Protein AF-A0A014MW30-F1 (afdb_monomer)

Mean predicted aligned error: 2.98 Å

Secondary structure (DSSP, 8-state):
-----EEEEETTEEEEEPPTTEEEEEEEEEEEEEEEEEEEEEETTEEEEEEEEEEEEEEEEEEE-SS--SEEEEEEEEE-TTS-EEEPEEEEEEEEEETTEEEEEEEEE-SS-SS--SEEEEEEEEE-

Foldseek 3Di:
DDFPWDWDDDFQKIKIFGDPFFFWKKKWKWFAAPWKKWKWKDFPPDIDIWIDFDRPRHTGDIDIDPGDGRMMMMGIWTQDPVRDTHGWGKDKDDQDDDPFKTKIKIFTHHPPDDPRRRMIIIMIGGTD

pLDDT: mean 95.46, std 6.17, range [53.0, 98.81]

Structure (mmCIF, N/CA/C/O backbone):
data_AF-A0A014MW30-F1
#
_entry.id   AF-A0A014MW30-F1
#
loop_
_atom_site.group_PDB
_atom_site.id
_atom_site.type_symbol
_atom_site.label_atom_id
_atom_site.label_alt_id
_atom_site.label_comp_id
_atom_site.label_asym_id
_atom_site.label_entity_id
_atom_site.label_seq_id
_atom_site.pdbx_PDB_ins_code
_atom_site.Cartn_x
_atom_site.Cartn_y
_atom_site.Cartn_z
_atom_site.occupancy
_atom_site.B_iso_or_equiv
_atom_site.auth_seq_id
_atom_site.auth_comp_id
_atom_site.auth_asym_id
_atom_site.auth_atom_id
_atom_site.pdbx_PDB_model_num
ATOM 1 N N . MET A 1 1 ? -24.790 3.198 5.038 1.00 53.00 1 MET A N 1
ATOM 2 C CA . MET A 1 1 ? -23.995 4.336 5.549 1.00 53.00 1 MET A CA 1
ATOM 3 C C . MET A 1 1 ? -23.002 4.710 4.464 1.00 53.00 1 MET A C 1
ATOM 5 O O . MET A 1 1 ? -22.618 3.815 3.722 1.00 53.00 1 MET A O 1
ATOM 9 N N . ALA A 1 2 ? -22.674 5.991 4.296 1.00 59.94 2 ALA A N 1
ATOM 10 C CA . ALA A 1 2 ? -21.679 6.394 3.302 1.00 59.94 2 ALA A CA 1
ATOM 11 C C . ALA A 1 2 ? -20.299 5.824 3.681 1.00 59.94 2 ALA A C 1
ATOM 13 O O . ALA A 1 2 ? -19.995 5.666 4.864 1.00 59.94 2 ALA A O 1
ATOM 14 N N . ASN A 1 3 ? -19.501 5.447 2.682 1.00 70.44 3 ASN A N 1
ATOM 15 C CA . ASN A 1 3 ? -18.136 4.995 2.905 1.00 70.44 3 ASN A CA 1
ATOM 16 C C . ASN A 1 3 ? -17.235 6.216 3.111 1.00 70.44 3 ASN A C 1
ATOM 18 O O . ASN A 1 3 ? -16.821 6.847 2.145 1.00 70.44 3 ASN A O 1
ATOM 22 N N . ASP A 1 4 ? -16.936 6.527 4.370 1.00 88.06 4 ASP A N 1
ATOM 23 C CA . ASP A 1 4 ? -16.066 7.652 4.739 1.00 88.06 4 ASP A CA 1
ATOM 24 C C . ASP A 1 4 ? -14.570 7.290 4.672 1.00 88.06 4 ASP A C 1
ATOM 26 O O . ASP A 1 4 ? -13.716 8.007 5.197 1.00 88.06 4 ASP A O 1
ATOM 30 N N . THR A 1 5 ? -14.225 6.150 4.062 1.00 95.19 5 THR A N 1
ATOM 31 C CA . THR A 1 5 ? -12.832 5.833 3.760 1.00 95.19 5 THR A CA 1
ATOM 32 C C . THR A 1 5 ? -12.275 6.842 2.760 1.00 95.19 5 THR A C 1
ATOM 34 O O . THR A 1 5 ? -12.926 7.192 1.780 1.00 95.19 5 THR A O 1
ATOM 37 N N . SER A 1 6 ? -11.036 7.276 2.969 1.00 96.12 6 SER A N 1
ATOM 38 C CA . SER A 1 6 ? -10.317 8.135 2.029 1.00 96.12 6 SER A CA 1
ATOM 39 C C . SER A 1 6 ? -8.912 7.612 1.770 1.00 96.12 6 SER A C 1
ATOM 41 O O . SER A 1 6 ? -8.301 6.974 2.630 1.00 96.12 6 SER A O 1
ATOM 43 N N . VAL A 1 7 ? -8.414 7.891 0.568 1.00 97.81 7 VAL A N 1
ATOM 44 C CA . VAL A 1 7 ? -7.051 7.582 0.138 1.00 97.81 7 VAL A CA 1
ATOM 45 C C . VAL A 1 7 ? -6.415 8.872 -0.353 1.00 97.81 7 VAL A C 1
ATOM 47 O O . VAL A 1 7 ? -6.997 9.585 -1.170 1.00 97.81 7 VAL A O 1
ATOM 50 N N . GLN A 1 8 ? -5.217 9.166 0.135 1.00 98.00 8 GLN A N 1
ATOM 51 C CA . GLN A 1 8 ? -4.404 10.278 -0.327 1.00 98.00 8 GLN A CA 1
ATOM 52 C C . GLN A 1 8 ? -3.021 9.764 -0.710 1.00 98.00 8 GLN A C 1
ATOM 54 O O . GLN A 1 8 ? -2.383 9.046 0.052 1.00 98.00 8 GLN A O 1
ATOM 59 N N . VAL A 1 9 ? -2.536 10.175 -1.877 1.00 98.19 9 VAL A N 1
ATOM 60 C CA . VAL A 1 9 ? -1.170 9.903 -2.328 1.00 98.19 9 VAL A CA 1
ATOM 61 C C . VAL A 1 9 ? -0.353 11.186 -2.240 1.00 98.19 9 VAL A C 1
ATOM 63 O O . VAL A 1 9 ? -0.762 12.217 -2.770 1.00 98.19 9 VAL A O 1
ATOM 66 N N . THR A 1 10 ? 0.808 11.122 -1.588 1.00 98.00 10 THR A N 1
ATOM 67 C CA . THR A 1 10 ? 1.793 12.213 -1.537 1.00 98.00 10 THR A CA 1
ATOM 68 C C . THR A 1 10 ? 3.166 11.656 -1.896 1.00 98.00 10 THR A C 1
ATOM 70 O O . THR A 1 10 ? 3.791 10.958 -1.101 1.00 98.00 10 THR A O 1
ATOM 73 N N . GLY A 1 11 ? 3.631 11.932 -3.117 1.00 97.81 11 GLY A N 1
ATOM 74 C CA . GLY A 1 11 ? 4.846 11.311 -3.646 1.00 97.81 11 GLY A CA 1
ATOM 75 C C . GLY A 1 11 ? 4.682 9.794 -3.768 1.00 97.81 11 GLY A C 1
ATOM 76 O O . GLY A 1 11 ? 3.792 9.324 -4.475 1.00 97.81 11 GLY A O 1
ATOM 77 N N . ASN A 1 12 ? 5.525 9.045 -3.059 1.00 98.50 12 ASN A N 1
ATOM 78 C CA . ASN A 1 12 ? 5.510 7.583 -3.014 1.00 98.50 12 ASN A CA 1
ATOM 79 C C . ASN A 1 12 ? 4.847 7.007 -1.754 1.00 98.50 12 ASN A C 1
ATOM 81 O O . ASN A 1 12 ? 5.061 5.840 -1.424 1.00 98.50 12 ASN A O 1
ATOM 85 N N . VAL A 1 13 ? 4.074 7.824 -1.040 1.00 98.75 13 VAL A N 1
ATOM 86 C CA . VAL A 1 13 ? 3.344 7.420 0.161 1.00 98.75 13 VAL A CA 1
ATOM 87 C C . VAL A 1 13 ? 1.847 7.456 -0.118 1.00 98.75 13 VAL A C 1
ATOM 89 O O . VAL A 1 13 ? 1.330 8.460 -0.611 1.00 98.75 13 VAL A O 1
ATOM 92 N N . ALA A 1 14 ? 1.153 6.372 0.219 1.00 98.69 14 ALA A N 1
ATOM 93 C CA . ALA A 1 14 ? -0.299 6.298 0.260 1.00 98.69 14 ALA A CA 1
ATOM 94 C C . ALA A 1 14 ? -0.783 6.283 1.714 1.00 98.69 14 ALA A C 1
ATOM 96 O O . ALA A 1 14 ? -0.441 5.391 2.488 1.00 98.69 14 ALA A O 1
ATOM 97 N N . GLU A 1 15 ? -1.607 7.260 2.068 1.00 98.31 15 GLU A N 1
ATOM 98 C CA . GLU A 1 15 ? -2.278 7.382 3.357 1.00 98.31 15 GLU A CA 1
ATOM 99 C C . GLU A 1 15 ? -3.743 6.977 3.187 1.00 98.31 15 GLU A C 1
ATOM 101 O O . GLU A 1 15 ? -4.463 7.539 2.359 1.00 98.31 15 GLU A O 1
ATOM 106 N N . ILE A 1 16 ? -4.188 5.995 3.965 1.00 97.88 16 ILE A N 1
ATOM 107 C CA . ILE A 1 16 ? -5.521 5.406 3.872 1.00 97.88 16 ILE A CA 1
ATOM 108 C C . ILE A 1 16 ? -6.186 5.541 5.232 1.00 97.88 16 ILE A C 1
ATOM 110 O O . ILE A 1 16 ? -5.752 4.928 6.206 1.00 97.88 16 ILE A O 1
ATOM 114 N N . ASN A 1 17 ? -7.249 6.337 5.295 1.00 97.00 17 ASN A N 1
ATOM 115 C CA . ASN A 1 17 ? -8.049 6.515 6.501 1.00 97.00 17 ASN A CA 1
ATOM 116 C C . ASN A 1 17 ? -9.341 5.725 6.331 1.00 97.00 17 ASN A C 1
ATOM 118 O O . ASN A 1 17 ? -10.092 5.969 5.388 1.00 97.00 17 ASN A O 1
ATOM 122 N N . PHE A 1 18 ? -9.597 4.764 7.213 1.00 95.25 18 PHE A N 1
ATOM 123 C CA . PHE A 1 18 ? -10.734 3.857 7.096 1.00 95.25 18 PHE A CA 1
ATOM 124 C C . PHE A 1 18 ? -11.963 4.384 7.832 1.00 95.25 18 PHE A C 1
ATOM 126 O O . PHE A 1 18 ? -11.893 4.766 9.002 1.00 95.25 18 PHE A O 1
ATOM 133 N N . GLY A 1 19 ? -13.117 4.318 7.164 1.00 92.81 19 GLY A N 1
ATOM 134 C CA . GLY A 1 19 ? -14.404 4.573 7.796 1.00 92.81 19 GLY A CA 1
ATOM 135 C C . GLY A 1 19 ? -14.714 3.576 8.921 1.00 92.81 19 GLY A C 1
ATOM 136 O O . GLY A 1 19 ? -14.172 2.472 9.000 1.00 92.81 19 GLY A O 1
ATOM 137 N N . ASN A 1 20 ? -15.648 3.938 9.801 1.00 91.06 20 ASN A N 1
ATOM 138 C CA . ASN A 1 20 ? -16.009 3.120 10.970 1.00 91.06 20 ASN A CA 1
ATOM 139 C C . ASN A 1 20 ? -16.745 1.810 10.641 1.00 91.06 20 ASN A C 1
ATOM 141 O O . ASN A 1 20 ? -16.929 0.973 11.531 1.00 91.06 20 ASN A O 1
ATOM 145 N N . ASP A 1 21 ? -17.162 1.657 9.389 1.00 91.81 21 ASP A N 1
ATOM 146 C CA . ASP A 1 21 ? -17.985 0.558 8.893 1.00 91.81 21 ASP A CA 1
ATOM 147 C C . ASP A 1 21 ? -17.183 -0.710 8.554 1.00 91.81 21 ASP A C 1
ATOM 149 O O . ASP A 1 21 ? -17.768 -1.771 8.387 1.00 91.81 21 ASP A O 1
ATOM 153 N N . TRP A 1 22 ? -15.849 -0.646 8.487 1.00 94.50 22 TRP A N 1
ATOM 154 C CA . TRP A 1 22 ? -15.019 -1.834 8.252 1.00 94.50 22 TRP A CA 1
ATOM 155 C C . TRP A 1 22 ? -15.073 -2.798 9.451 1.00 94.50 22 TRP A C 1
ATOM 157 O O . TRP A 1 22 ? -14.807 -2.406 10.591 1.00 94.50 22 TRP A O 1
ATOM 167 N N . ALA A 1 23 ? -15.410 -4.062 9.187 1.00 95.19 23 ALA A N 1
ATOM 168 C CA . ALA A 1 23 ? -15.411 -5.160 10.159 1.00 95.19 23 ALA A CA 1
ATOM 169 C C . ALA A 1 23 ? -14.159 -6.044 10.065 1.00 95.19 23 ALA A C 1
ATOM 171 O O . ALA A 1 23 ? -13.783 -6.685 11.042 1.00 95.19 23 ALA A O 1
ATOM 172 N N . GLN A 1 24 ? -13.511 -6.070 8.900 1.00 96.06 24 GLN A N 1
ATOM 173 C CA . GLN A 1 24 ? -12.338 -6.890 8.611 1.00 96.06 24 GLN A CA 1
ATOM 174 C C . GLN A 1 24 ? -11.502 -6.213 7.526 1.00 96.06 24 GLN A C 1
ATOM 176 O O . GLN A 1 24 ? -12.076 -5.605 6.627 1.00 96.06 24 GLN A O 1
ATOM 181 N N . GLN A 1 25 ? -10.176 -6.346 7.581 1.00 97.31 25 GLN A N 1
ATOM 182 C CA . GLN A 1 25 ? -9.256 -5.871 6.541 1.00 97.31 25 GLN A CA 1
ATOM 183 C C . GLN A 1 25 ? -8.204 -6.939 6.224 1.00 97.31 25 GLN A C 1
ATOM 185 O O . GLN A 1 25 ? -7.556 -7.466 7.127 1.00 97.31 25 GLN A O 1
ATOM 190 N N . HIS A 1 26 ? -8.025 -7.231 4.944 1.00 98.50 26 HIS A N 1
ATOM 191 C CA . HIS A 1 26 ? -7.041 -8.148 4.391 1.00 98.50 26 HIS A CA 1
ATOM 192 C C . HIS A 1 26 ? -6.098 -7.358 3.494 1.00 98.50 26 HIS A C 1
ATOM 194 O O . HIS A 1 26 ? -6.540 -6.704 2.550 1.00 98.50 26 HIS A O 1
ATOM 200 N N . LEU A 1 27 ? -4.812 -7.410 3.817 1.00 98.62 27 LEU A N 1
ATOM 201 C CA . LEU A 1 27 ? -3.727 -6.725 3.138 1.00 98.62 27 LEU A CA 1
ATOM 202 C C . LEU A 1 27 ? -3.006 -7.696 2.203 1.00 98.62 27 LEU A C 1
ATOM 204 O O . LEU A 1 27 ? -2.581 -8.764 2.647 1.00 98.62 27 LEU A O 1
ATOM 208 N N . LYS A 1 28 ? -2.816 -7.325 0.937 1.00 98.81 28 LY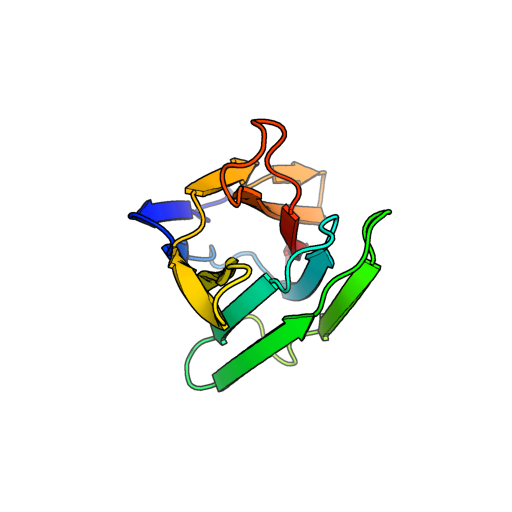S A N 1
ATOM 209 C CA . LYS A 1 28 ? -1.997 -8.091 -0.011 1.00 98.81 28 LYS A CA 1
ATOM 210 C C . LYS A 1 28 ? -1.079 -7.179 -0.798 1.00 98.81 28 LYS A C 1
ATOM 212 O O . LYS A 1 28 ? -1.543 -6.182 -1.337 1.00 98.81 28 LYS A O 1
ATOM 217 N N . VAL A 1 29 ? 0.191 -7.553 -0.917 1.00 98.81 29 VAL A N 1
ATOM 218 C CA . VAL A 1 29 ? 1.126 -6.905 -1.845 1.00 98.81 29 VAL A CA 1
ATOM 219 C C . VAL A 1 29 ? 1.544 -7.905 -2.906 1.00 98.81 29 VAL A C 1
ATOM 221 O O . VAL A 1 29 ? 1.979 -9.015 -2.592 1.00 98.81 29 VAL A O 1
ATOM 224 N N . LYS A 1 30 ? 1.421 -7.496 -4.163 1.00 98.69 30 LYS A N 1
ATOM 225 C CA . LYS A 1 30 ? 1.845 -8.254 -5.337 1.00 98.69 30 LYS A CA 1
ATOM 226 C C . LYS A 1 30 ? 2.846 -7.436 -6.140 1.00 98.69 30 LYS A C 1
ATOM 228 O O . LYS A 1 30 ? 2.833 -6.210 -6.048 1.00 98.69 30 LYS A O 1
ATOM 233 N N . THR A 1 31 ? 3.654 -8.099 -6.956 1.00 98.31 31 THR A N 1
ATOM 234 C CA . THR A 1 31 ? 4.543 -7.441 -7.917 1.00 98.31 31 THR A CA 1
ATOM 235 C C . THR A 1 31 ? 4.284 -7.906 -9.336 1.00 98.31 31 THR A C 1
ATOM 237 O O . THR A 1 31 ? 3.901 -9.055 -9.565 1.00 98.31 31 THR A O 1
ATOM 240 N N . ASN A 1 32 ? 4.545 -7.026 -10.293 1.00 97.94 32 ASN A N 1
ATOM 241 C CA . ASN A 1 32 ? 4.628 -7.368 -11.706 1.00 97.94 32 ASN A CA 1
ATOM 242 C C . ASN A 1 32 ? 5.882 -6.761 -12.348 1.00 97.94 32 ASN A C 1
ATOM 244 O O . ASN A 1 32 ? 5.832 -6.182 -13.420 1.00 97.94 32 ASN A O 1
ATOM 248 N N . SER A 1 33 ? 7.018 -6.885 -11.668 1.00 96.56 33 SER A N 1
ATOM 249 C CA . SER A 1 33 ? 8.251 -6.197 -12.039 1.00 96.56 33 SER A CA 1
ATOM 250 C C . SER A 1 33 ? 9.450 -7.121 -11.934 1.00 96.56 33 SER A C 1
ATOM 252 O O . SER A 1 33 ? 9.527 -7.960 -11.033 1.00 96.56 33 SER A O 1
ATOM 254 N N . LYS A 1 34 ? 10.437 -6.934 -12.812 1.00 95.31 34 LYS A N 1
ATOM 255 C CA . LYS A 1 34 ? 11.763 -7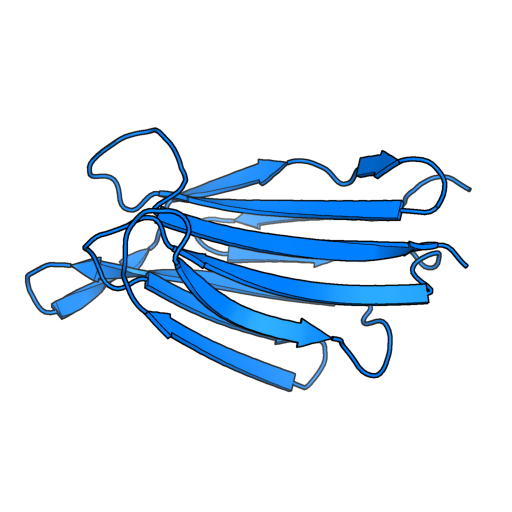.553 -12.640 1.00 95.31 34 LYS A CA 1
ATOM 256 C C . LYS A 1 34 ? 12.579 -6.837 -11.566 1.00 95.31 34 LYS A C 1
ATOM 258 O O . LYS A 1 34 ? 13.397 -7.477 -10.902 1.00 95.31 34 LYS A O 1
ATOM 263 N N . SER A 1 35 ? 12.347 -5.538 -11.386 1.00 96.38 35 SER A N 1
ATOM 264 C CA . SER A 1 35 ? 12.970 -4.738 -10.334 1.00 96.38 35 SER A CA 1
ATOM 265 C C . SER A 1 35 ? 12.418 -5.144 -8.968 1.00 96.38 35 SER A C 1
ATOM 267 O O . SER A 1 35 ? 11.234 -5.459 -8.829 1.00 96.38 35 SER A O 1
ATOM 269 N N . VAL A 1 36 ? 13.273 -5.139 -7.942 1.00 98.00 36 VAL A N 1
ATOM 270 C CA . VAL A 1 36 ? 12.835 -5.412 -6.566 1.00 98.00 36 VAL A CA 1
ATOM 271 C C . VAL A 1 36 ? 11.973 -4.257 -6.084 1.00 98.00 36 VAL A C 1
ATOM 273 O O . VAL A 1 36 ? 12.434 -3.120 -6.001 1.00 98.00 36 VAL A O 1
ATOM 276 N N . GLN A 1 37 ? 10.738 -4.566 -5.724 1.00 98.44 37 GLN A N 1
ATOM 277 C CA . GLN A 1 37 ? 9.794 -3.650 -5.113 1.00 98.44 37 GLN A CA 1
ATOM 278 C C . GLN A 1 37 ? 9.892 -3.757 -3.599 1.00 98.44 37 GLN A C 1
ATOM 280 O O . GLN A 1 37 ? 10.093 -4.839 -3.049 1.00 98.44 37 GLN A O 1
ATOM 285 N N . ASN A 1 38 ? 9.745 -2.631 -2.918 1.00 98.38 38 ASN A N 1
ATOM 286 C CA . ASN A 1 38 ? 9.789 -2.527 -1.471 1.00 98.38 38 ASN A CA 1
ATOM 287 C C . ASN A 1 38 ? 8.594 -1.700 -1.004 1.00 98.38 38 ASN A C 1
ATOM 289 O O . ASN A 1 38 ? 8.418 -0.558 -1.433 1.00 98.38 38 ASN A O 1
ATOM 293 N N . VAL A 1 39 ? 7.801 -2.258 -0.097 1.00 98.69 39 VAL A N 1
ATOM 294 C CA . VAL A 1 39 ? 6.645 -1.586 0.492 1.00 98.69 39 VAL A CA 1
ATOM 295 C C . VAL A 1 39 ? 6.781 -1.622 2.007 1.00 98.69 39 VAL A C 1
ATOM 297 O O . VAL A 1 39 ? 6.773 -2.690 2.619 1.00 98.69 39 VAL A O 1
ATOM 300 N N . GLN A 1 40 ? 6.910 -0.448 2.615 1.00 98.69 40 GLN A N 1
ATOM 301 C CA . GLN A 1 40 ? 6.812 -0.285 4.062 1.00 98.69 40 GLN A CA 1
ATOM 302 C C . GLN A 1 40 ? 5.358 0.028 4.399 1.00 98.69 40 GLN A C 1
ATOM 304 O O . GLN A 1 40 ? 4.856 1.070 3.988 1.00 98.69 40 GL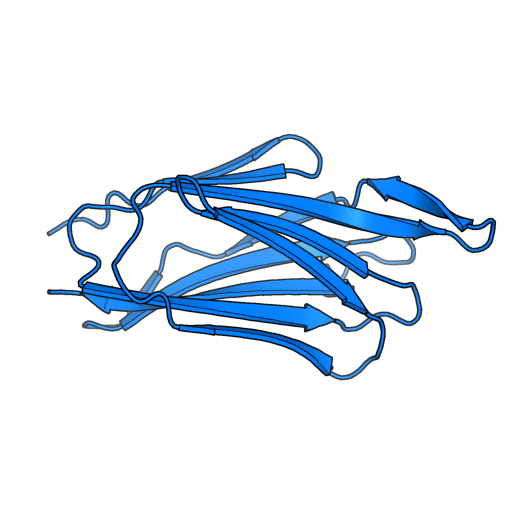N A O 1
ATOM 309 N N . ILE A 1 41 ? 4.693 -0.847 5.147 1.00 98.62 41 ILE A N 1
ATOM 310 C CA . ILE A 1 41 ? 3.287 -0.703 5.536 1.00 98.62 41 ILE A CA 1
ATOM 311 C C . ILE A 1 41 ? 3.226 -0.458 7.039 1.00 98.62 41 ILE A C 1
ATOM 313 O O . ILE A 1 41 ? 3.627 -1.316 7.821 1.00 98.62 41 ILE A O 1
ATOM 317 N N . LYS A 1 42 ? 2.691 0.689 7.447 1.00 98.19 42 LYS A N 1
ATOM 318 C CA . LYS A 1 42 ? 2.392 1.026 8.839 1.00 98.19 42 LYS A CA 1
ATOM 319 C C . LYS A 1 42 ? 0.898 0.887 9.076 1.00 98.19 42 LYS A C 1
ATOM 321 O O . LYS A 1 42 ? 0.108 1.513 8.371 1.00 98.19 42 LYS A O 1
ATOM 326 N N . VAL A 1 43 ? 0.529 0.068 10.051 1.00 96.00 43 VAL A N 1
ATOM 327 C CA . VAL A 1 43 ? -0.848 -0.216 10.463 1.00 96.00 43 VAL A CA 1
ATOM 328 C C . VAL A 1 43 ? -0.944 0.092 11.950 1.00 96.00 43 VAL A C 1
ATOM 330 O O . VAL A 1 43 ? -0.460 -0.691 12.764 1.00 96.00 43 VAL A O 1
ATOM 333 N N . ASP A 1 44 ? -1.533 1.234 12.300 1.00 84.94 44 ASP A N 1
ATOM 334 C CA . ASP A 1 44 ? -1.512 1.765 13.669 1.00 84.94 44 ASP A CA 1
ATOM 335 C C . ASP A 1 44 ? -0.073 1.738 14.262 1.00 84.94 44 ASP A C 1
ATOM 337 O O . ASP A 1 44 ? 0.794 2.454 13.756 1.00 84.94 44 ASP A O 1
ATOM 341 N N . ASP A 1 45 ? 0.209 0.892 15.264 1.00 83.75 45 ASP A N 1
ATOM 342 C CA . ASP A 1 45 ? 1.533 0.742 15.906 1.00 83.75 45 ASP A CA 1
ATOM 343 C C . ASP A 1 45 ? 2.417 -0.374 15.304 1.00 83.75 45 ASP A C 1
ATOM 345 O O . ASP A 1 45 ? 3.524 -0.632 15.780 1.00 83.75 45 ASP A O 1
ATOM 349 N N . GLN A 1 46 ? 1.938 -1.082 14.278 1.00 92.25 46 GLN A N 1
ATOM 350 C CA . GLN A 1 46 ? 2.668 -2.171 13.626 1.00 92.25 46 GLN A CA 1
ATOM 351 C C . GLN A 1 46 ? 3.290 -1.709 12.312 1.00 92.25 46 GLN A C 1
ATOM 353 O O . GLN A 1 46 ? 2.692 -0.951 11.550 1.00 92.25 46 GLN A O 1
ATOM 358 N N . GLU A 1 47 ? 4.479 -2.223 12.009 1.00 96.44 47 GLU A N 1
ATOM 359 C CA . GLU A 1 47 ? 5.172 -1.953 10.754 1.00 96.44 47 GLU A CA 1
ATOM 360 C C . GLU A 1 47 ? 5.579 -3.259 10.064 1.00 96.44 47 GLU A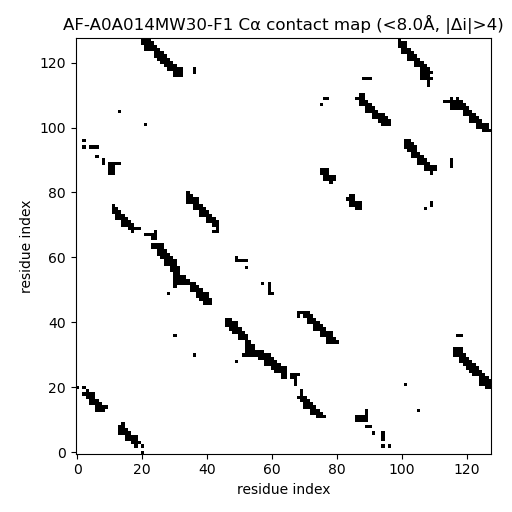 C 1
ATOM 362 O O . GLU A 1 47 ? 6.129 -4.168 10.687 1.00 96.44 47 GLU A O 1
ATOM 367 N N . PHE A 1 48 ? 5.329 -3.332 8.758 1.00 97.31 48 PHE A N 1
ATOM 368 C CA . PHE A 1 48 ? 5.721 -4.434 7.888 1.00 97.31 48 PHE A CA 1
ATOM 369 C C . PHE A 1 48 ? 6.649 -3.924 6.795 1.00 97.31 48 PHE A C 1
ATOM 371 O O . PHE A 1 48 ? 6.326 -2.972 6.087 1.00 97.31 48 PHE A O 1
ATOM 378 N N . GLN A 1 49 ? 7.789 -4.588 6.642 1.00 97.75 49 GLN A N 1
ATOM 379 C CA . GLN A 1 49 ? 8.733 -4.348 5.558 1.00 97.75 49 GLN A CA 1
ATOM 380 C C . GLN A 1 49 ? 8.592 -5.489 4.557 1.00 97.75 49 GLN A C 1
ATOM 382 O O . GLN A 1 49 ? 8.942 -6.631 4.852 1.00 97.75 49 GLN A O 1
ATOM 387 N N . VAL A 1 50 ? 8.034 -5.183 3.393 1.00 97.69 50 VAL A N 1
ATOM 388 C CA . VAL A 1 50 ? 7.749 -6.150 2.334 1.00 97.69 50 VAL A CA 1
ATOM 389 C C . VAL A 1 50 ? 8.705 -5.890 1.182 1.00 97.69 50 VAL A C 1
ATOM 391 O O . VAL A 1 50 ? 8.852 -4.747 0.757 1.00 97.69 50 VAL A O 1
ATOM 394 N N . SER A 1 51 ? 9.355 -6.931 0.668 1.00 98.00 51 SER A N 1
ATOM 395 C CA . SER A 1 51 ? 10.270 -6.811 -0.466 1.00 98.00 51 SER A CA 1
ATOM 396 C C . SER A 1 51 ? 10.175 -8.030 -1.370 1.00 98.00 51 SER A C 1
ATOM 398 O O . SER A 1 51 ? 10.067 -9.156 -0.884 1.00 98.00 51 SER A O 1
ATOM 400 N N . GLY A 1 52 ? 10.214 -7.813 -2.680 1.00 97.81 52 GLY A N 1
ATOM 401 C CA . GLY A 1 52 ? 10.227 -8.894 -3.656 1.00 97.81 52 GLY A CA 1
ATOM 402 C C . GLY A 1 52 ? 10.175 -8.395 -5.092 1.00 97.81 52 GLY A C 1
ATOM 403 O O . GLY A 1 52 ? 9.946 -7.219 -5.356 1.00 97.81 52 GLY A O 1
ATOM 404 N N . SER A 1 53 ? 10.405 -9.307 -6.025 1.00 97.44 53 SER A N 1
ATOM 405 C CA . SER A 1 53 ? 10.242 -9.095 -7.463 1.00 97.44 53 SER A CA 1
ATOM 406 C C . SER A 1 53 ? 9.525 -10.294 -8.079 1.00 97.44 53 SER A C 1
ATOM 408 O O . SER A 1 53 ? 9.276 -11.309 -7.420 1.00 97.44 53 SER A O 1
ATOM 410 N N . GLY A 1 54 ? 9.176 -10.173 -9.353 1.00 97.19 54 GLY A N 1
ATOM 411 C CA . GLY A 1 54 ? 8.479 -11.186 -10.126 1.00 97.19 54 GLY A CA 1
ATOM 412 C C . GLY A 1 54 ? 7.356 -10.570 -10.947 1.00 97.19 54 GLY A C 1
ATOM 413 O O . GLY A 1 54 ? 6.710 -9.612 -10.524 1.00 97.19 54 GLY A O 1
ATOM 414 N N . GLU A 1 55 ? 7.134 -11.150 -12.119 1.00 94.81 55 GLU A N 1
ATOM 415 C CA . GLU A 1 55 ? 6.031 -10.824 -13.022 1.00 94.81 55 GLU A CA 1
ATOM 416 C C . GLU A 1 55 ? 4.794 -11.687 -12.707 1.00 94.81 55 GLU A C 1
ATOM 418 O O . GLU A 1 55 ? 4.857 -12.633 -11.919 1.00 94.81 55 GLU A O 1
ATOM 423 N N . ARG A 1 56 ? 3.672 -11.403 -13.378 1.00 96.31 56 ARG A N 1
ATOM 424 C CA . ARG A 1 56 ? 2.392 -12.129 -13.278 1.00 96.31 56 ARG A CA 1
ATOM 425 C C . ARG A 1 56 ? 1.753 -12.040 -11.893 1.00 96.31 56 ARG A C 1
ATOM 427 O O . ARG A 1 56 ? 1.199 -13.021 -11.399 1.00 96.31 56 ARG A O 1
ATOM 434 N N . HIS A 1 57 ? 1.800 -10.848 -11.301 1.00 96.19 57 HIS A N 1
ATOM 435 C CA . HIS A 1 57 ? 1.189 -10.548 -10.004 1.00 96.19 57 HIS A CA 1
ATOM 436 C C . HIS A 1 57 ? 1.708 -11.461 -8.878 1.00 96.19 57 HIS A C 1
ATOM 438 O O . HIS A 1 57 ? 0.925 -11.981 -8.078 1.00 96.19 57 HIS A O 1
ATOM 444 N N . ASN A 1 58 ? 3.028 -11.664 -8.824 1.00 98.06 58 ASN A N 1
ATOM 445 C CA . ASN A 1 58 ? 3.681 -12.479 -7.806 1.00 98.06 58 ASN A CA 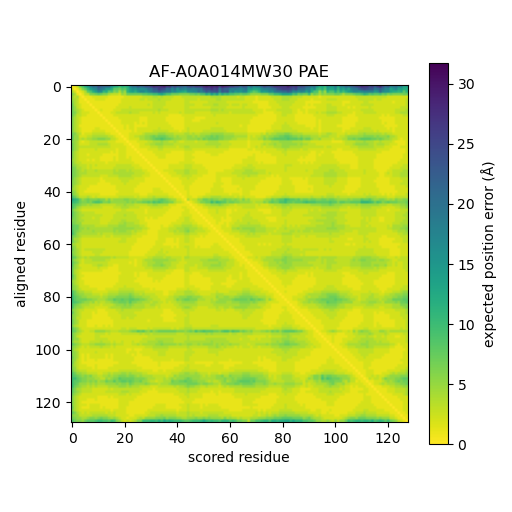1
ATOM 446 C C . ASN A 1 58 ? 3.333 -11.960 -6.401 1.00 98.06 58 ASN A C 1
ATOM 448 O O . ASN A 1 58 ? 3.576 -10.796 -6.095 1.00 98.06 58 ASN A O 1
ATOM 452 N N . LEU A 1 59 ? 2.741 -12.802 -5.554 1.00 98.50 59 LEU A N 1
ATOM 453 C CA . LEU A 1 59 ? 2.299 -12.419 -4.211 1.00 98.50 59 LEU A CA 1
ATOM 454 C C . LEU A 1 59 ? 3.494 -12.411 -3.252 1.00 98.50 59 LEU A C 1
ATOM 456 O O . LEU A 1 59 ? 4.093 -13.456 -3.008 1.00 98.50 59 LEU A O 1
ATOM 460 N N . ILE A 1 60 ? 3.816 -11.246 -2.689 1.00 98.38 60 ILE A N 1
ATOM 461 C CA . ILE A 1 60 ? 4.976 -11.062 -1.796 1.00 98.38 60 ILE A CA 1
ATOM 462 C C . ILE A 1 60 ? 4.581 -10.733 -0.352 1.00 98.38 60 ILE A C 1
ATOM 464 O O . ILE A 1 60 ? 5.416 -10.776 0.548 1.00 98.38 60 ILE A O 1
ATOM 468 N N . PHE A 1 61 ? 3.305 -10.425 -0.111 1.00 98.62 61 PHE A N 1
ATOM 469 C CA . PHE A 1 61 ? 2.744 -10.250 1.226 1.00 98.62 61 PHE A CA 1
ATOM 470 C C . PHE A 1 61 ? 1.254 -10.561 1.225 1.00 98.62 61 PHE A C 1
ATOM 472 O O . PHE A 1 61 ? 0.532 -10.150 0.318 1.00 98.62 61 PHE A O 1
ATOM 479 N N . ASP A 1 62 ? 0.799 -11.248 2.265 1.00 98.50 62 ASP A N 1
ATOM 480 C CA . ASP A 1 62 ? -0.596 -11.610 2.474 1.00 98.50 62 ASP A CA 1
ATOM 481 C C . ASP A 1 62 ? -0.851 -11.648 3.986 1.00 98.50 62 ASP A C 1
ATOM 483 O O . ASP A 1 62 ? -0.226 -12.427 4.710 1.00 98.50 62 ASP A O 1
ATOM 487 N N . ARG A 1 63 ? -1.712 -10.753 4.481 1.00 97.88 63 ARG A N 1
ATOM 488 C CA . ARG A 1 63 ? -2.017 -10.663 5.908 1.00 97.88 63 ARG A CA 1
ATOM 489 C C . ARG A 1 63 ? -3.444 -10.223 6.179 1.00 97.88 63 ARG A C 1
ATOM 491 O O . ARG A 1 63 ? -3.837 -9.095 5.886 1.00 97.88 63 ARG A O 1
ATOM 498 N N . GLN A 1 64 ? -4.185 -11.091 6.852 1.00 97.69 64 GLN A N 1
ATOM 499 C CA . GLN A 1 64 ? -5.419 -10.723 7.527 1.00 97.69 64 GLN A CA 1
ATOM 500 C C . GLN A 1 64 ? -5.081 -9.959 8.817 1.00 97.69 64 GLN A C 1
ATOM 502 O O . GLN A 1 64 ? -4.284 -10.440 9.619 1.00 97.69 64 GLN A O 1
ATOM 507 N N . LEU A 1 65 ? -5.652 -8.768 9.018 1.00 95.81 65 LEU A N 1
ATOM 508 C CA . LEU A 1 65 ? -5.520 -8.058 10.293 1.00 95.81 65 LEU A CA 1
ATOM 509 C C . LEU A 1 65 ? -6.416 -8.704 11.354 1.00 95.81 65 LEU A C 1
ATOM 511 O O . LEU A 1 65 ? -7.573 -9.025 11.067 1.00 95.81 65 LEU A O 1
ATOM 515 N N . ASP A 1 66 ? -5.892 -8.844 12.573 1.00 92.19 66 ASP A N 1
ATOM 516 C CA . ASP A 1 66 ? -6.625 -9.393 13.724 1.00 92.19 66 ASP A CA 1
ATOM 517 C C . ASP A 1 66 ? -7.745 -8.454 14.191 1.00 92.19 66 ASP A C 1
ATOM 519 O O . ASP A 1 66 ? -8.752 -8.875 14.754 1.00 92.19 66 ASP A O 1
ATOM 523 N N . THR A 1 67 ? -7.572 -7.150 13.974 1.00 92.56 67 THR A N 1
ATOM 524 C CA . THR A 1 67 ? -8.551 -6.113 14.302 1.00 92.56 67 THR A CA 1
ATOM 525 C C . THR A 1 67 ? -8.543 -5.048 13.206 1.00 92.56 67 THR A C 1
ATOM 527 O O . THR A 1 67 ? -7.467 -4.723 12.699 1.00 92.56 67 THR A O 1
ATOM 530 N N . PRO A 1 68 ? -9.707 -4.490 12.820 1.00 93.19 68 PRO A N 1
ATOM 531 C CA . PRO A 1 68 ? -9.749 -3.397 11.861 1.00 93.19 68 PRO A CA 1
ATOM 532 C C . PRO A 1 68 ? -9.012 -2.158 12.377 1.00 93.19 68 PRO A C 1
ATOM 534 O O . PRO A 1 68 ? -9.369 -1.603 13.417 1.00 93.19 68 PRO A O 1
ATOM 537 N N . CYS A 1 69 ? -8.023 -1.705 11.619 1.00 94.62 69 CYS A N 1
ATOM 538 C CA . CYS A 1 69 ? -7.293 -0.470 11.859 1.00 94.62 69 CYS A CA 1
ATOM 539 C C . CYS A 1 69 ? -8.072 0.751 11.354 1.00 94.62 69 CYS A C 1
ATOM 541 O O . CYS A 1 69 ? -8.956 0.656 10.489 1.00 94.62 69 CYS A O 1
ATOM 543 N N . LYS A 1 70 ? -7.714 1.927 11.877 1.00 94.19 70 LYS A N 1
ATOM 544 C CA . LYS A 1 70 ? -8.260 3.213 11.409 1.00 94.19 70 LYS A CA 1
ATOM 545 C C 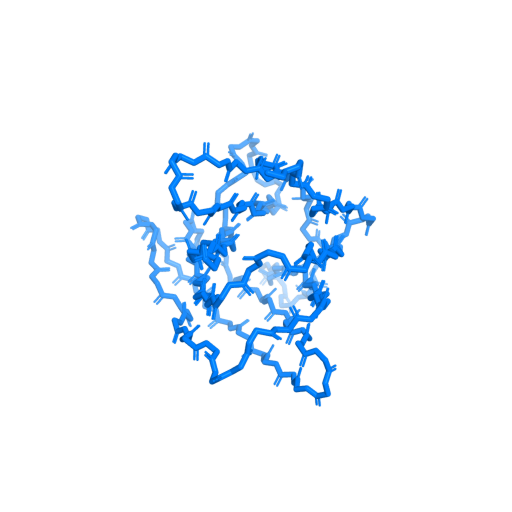. LYS A 1 70 ? -7.415 3.849 10.331 1.00 94.19 70 LYS A C 1
ATOM 547 O O . LYS A 1 70 ? -7.950 4.612 9.526 1.00 94.19 70 LYS A O 1
ATOM 552 N N . LYS A 1 71 ? -6.124 3.539 10.305 1.00 96.19 71 LYS A N 1
ATOM 553 C CA . LYS A 1 71 ? -5.193 4.180 9.400 1.00 96.19 71 LYS A CA 1
ATOM 554 C C . LYS A 1 71 ? -4.126 3.209 8.921 1.00 96.19 71 LYS A C 1
ATOM 556 O O . LYS A 1 71 ? -3.553 2.463 9.710 1.00 96.19 71 LYS A O 1
ATOM 561 N N . ILE A 1 72 ? -3.833 3.282 7.627 1.00 98.12 72 ILE A N 1
ATOM 562 C CA . ILE A 1 72 ? -2.647 2.672 7.031 1.00 98.12 72 ILE A CA 1
ATOM 563 C C . ILE A 1 72 ? -1.846 3.751 6.310 1.00 98.12 72 ILE A C 1
ATOM 565 O O . ILE A 1 72 ? -2.412 4.578 5.600 1.00 98.12 72 ILE A O 1
ATOM 569 N N . SER A 1 73 ? -0.529 3.716 6.479 1.00 98.38 73 SER A N 1
ATOM 570 C CA . SER A 1 73 ? 0.424 4.462 5.655 1.00 98.38 73 SER A CA 1
ATOM 571 C C . SER A 1 73 ? 1.318 3.458 4.938 1.00 98.38 73 SER A C 1
ATOM 573 O O . SER A 1 73 ? 1.868 2.563 5.578 1.00 98.38 73 SER A O 1
ATOM 575 N N . ALA A 1 74 ? 1.432 3.560 3.617 1.00 98.69 74 ALA A N 1
ATOM 576 C CA . ALA A 1 74 ? 2.243 2.658 2.810 1.00 98.69 74 ALA A CA 1
ATOM 577 C C . ALA A 1 74 ? 3.219 3.446 1.930 1.00 98.69 74 ALA A C 1
ATOM 579 O O . ALA A 1 74 ? 2.794 4.229 1.082 1.00 98.69 74 ALA A O 1
ATOM 580 N N . THR A 1 75 ? 4.519 3.221 2.117 1.00 98.81 75 THR A N 1
ATOM 581 C CA . THR A 1 75 ? 5.597 3.854 1.344 1.00 98.81 75 THR A CA 1
ATOM 582 C C . THR A 1 75 ? 6.160 2.866 0.334 1.00 98.81 75 THR A C 1
ATOM 584 O O . THR A 1 75 ? 6.582 1.774 0.713 1.00 98.81 75 THR A O 1
ATOM 587 N N . PHE A 1 76 ? 6.219 3.263 -0.935 1.00 98.75 76 PHE A N 1
ATOM 588 C CA . PHE A 1 76 ? 6.632 2.407 -2.046 1.00 98.75 76 PHE A CA 1
ATOM 589 C C . PHE A 1 76 ? 7.968 2.866 -2.617 1.00 98.75 76 PHE A C 1
ATOM 591 O O . PHE A 1 76 ? 8.153 4.028 -2.979 1.00 98.75 76 PHE A O 1
ATOM 598 N N . THR A 1 77 ? 8.917 1.950 -2.710 1.00 98.69 77 THR A N 1
ATOM 599 C CA . THR A 1 77 ? 10.201 2.193 -3.367 1.00 98.69 77 THR A CA 1
ATOM 600 C C . THR A 1 77 ? 10.578 0.991 -4.210 1.00 98.69 77 THR A C 1
ATOM 602 O O . THR A 1 77 ? 10.138 -0.123 -3.937 1.00 98.69 77 THR A O 1
ATOM 605 N N . TYR A 1 78 ? 11.435 1.189 -5.198 1.00 98.25 78 TYR A N 1
ATOM 606 C CA . TYR A 1 78 ? 12.014 0.104 -5.978 1.00 98.25 78 TYR A CA 1
ATOM 607 C C . TYR A 1 78 ? 13.536 0.191 -5.949 1.00 98.25 78 TYR A C 1
ATOM 609 O O . TYR A 1 78 ? 14.105 1.252 -5.691 1.00 98.25 78 TYR A O 1
ATOM 617 N N . GLN A 1 79 ? 14.198 -0.937 -6.173 1.00 97.69 79 GLN A N 1
ATOM 618 C CA . GLN A 1 79 ? 15.647 -1.000 -6.263 1.00 97.69 79 GLN A CA 1
ATOM 619 C C . GLN A 1 79 ? 16.072 -0.844 -7.721 1.00 97.69 79 GLN A C 1
ATOM 621 O O . GLN A 1 79 ? 15.757 -1.690 -8.558 1.00 97.69 79 GLN A O 1
ATOM 626 N N . ALA A 1 80 ? 16.791 0.235 -8.017 1.00 94.88 80 ALA A N 1
ATOM 627 C CA . ALA A 1 80 ? 17.401 0.449 -9.320 1.00 94.88 80 ALA A CA 1
ATOM 628 C C . ALA A 1 80 ? 18.567 -0.528 -9.552 1.00 94.88 80 ALA A C 1
ATOM 630 O O . ALA A 1 80 ? 19.082 -1.156 -8.624 1.00 94.88 80 ALA A O 1
ATOM 631 N N . ALA A 1 81 ? 19.030 -0.636 -10.801 1.00 90.88 81 ALA A N 1
ATOM 632 C CA . ALA A 1 81 ? 20.106 -1.558 -11.179 1.00 90.88 81 ALA A CA 1
ATOM 633 C C . ALA A 1 81 ? 21.428 -1.317 -10.421 1.00 90.88 81 ALA A C 1
ATOM 635 O O . ALA A 1 81 ? 22.210 -2.245 -10.229 1.00 90.88 81 ALA A O 1
ATOM 636 N N . ASN A 1 82 ? 21.673 -0.083 -9.973 1.00 92.88 82 ASN A N 1
ATOM 637 C CA . ASN A 1 82 ? 22.836 0.286 -9.163 1.00 92.88 82 ASN A CA 1
ATOM 638 C C . ASN A 1 82 ? 22.668 -0.027 -7.660 1.00 92.88 82 ASN A C 1
ATOM 640 O O . ASN A 1 82 ? 23.595 0.200 -6.889 1.00 92.88 82 ASN A O 1
ATOM 644 N N . GLY A 1 83 ? 21.512 -0.551 -7.247 1.00 92.56 83 GLY A N 1
ATOM 645 C CA . GLY A 1 83 ? 21.188 -0.880 -5.861 1.00 92.56 83 GLY A CA 1
ATOM 646 C C . GLY A 1 83 ? 20.486 0.229 -5.077 1.00 92.56 83 GLY A C 1
ATOM 647 O O . GLY A 1 83 ? 20.047 -0.032 -3.956 1.00 92.56 83 GLY A O 1
ATOM 648 N N . ASP A 1 84 ? 20.329 1.426 -5.645 1.00 95.50 84 ASP A N 1
ATOM 649 C CA . ASP A 1 84 ? 19.666 2.536 -4.962 1.00 95.50 84 ASP A CA 1
ATOM 650 C C . ASP A 1 84 ? 18.167 2.275 -4.796 1.00 95.50 84 ASP A C 1
ATOM 652 O O . ASP A 1 84 ? 17.508 1.738 -5.689 1.00 95.50 84 ASP A O 1
ATOM 656 N N . LYS A 1 85 ? 17.609 2.705 -3.658 1.00 96.19 85 LYS A N 1
ATOM 657 C CA . LYS A 1 85 ? 16.160 2.705 -3.433 1.00 96.19 85 LYS A CA 1
ATOM 658 C C . LYS A 1 85 ? 15.562 4.014 -3.927 1.00 96.19 85 LYS A C 1
ATOM 660 O O . LYS A 1 85 ? 15.790 5.064 -3.328 1.00 96.19 85 LYS A O 1
ATOM 665 N N . LEU A 1 86 ? 14.782 3.940 -4.997 1.00 98.12 86 LEU A N 1
ATOM 666 C CA . LEU A 1 86 ? 14.115 5.081 -5.611 1.00 98.12 86 LEU A CA 1
ATOM 667 C C . LEU A 1 86 ? 12.614 5.059 -5.323 1.00 98.12 86 LEU A C 1
ATOM 669 O O . LEU A 1 86 ? 12.018 4.013 -5.076 1.00 98.12 86 LEU A O 1
ATOM 673 N N . ALA A 1 87 ? 12.006 6.240 -5.324 1.00 98.25 87 ALA A N 1
ATOM 674 C CA . ALA A 1 87 ? 10.587 6.421 -5.055 1.00 98.25 87 ALA A CA 1
ATOM 675 C C . ALA A 1 87 ? 9.731 5.967 -6.248 1.00 98.25 87 ALA A C 1
ATOM 677 O O . ALA A 1 87 ? 9.945 6.428 -7.370 1.00 98.25 87 ALA A O 1
ATOM 678 N N . SER A 1 88 ? 8.728 5.123 -5.998 1.00 98.25 88 SER A N 1
ATOM 679 C CA . SER A 1 88 ? 7.737 4.761 -7.017 1.00 98.25 88 SER A CA 1
ATOM 680 C C . SER A 1 88 ? 6.692 5.867 -7.190 1.00 98.25 88 SER A C 1
ATOM 682 O O . SER A 1 88 ? 6.332 6.561 -6.236 1.00 98.25 88 SER A O 1
ATOM 684 N N . LYS A 1 89 ? 6.148 6.017 -8.398 1.00 98.44 89 LYS A N 1
ATOM 685 C CA . LYS A 1 89 ? 4.985 6.881 -8.652 1.00 98.44 89 LYS A CA 1
ATOM 686 C C . LYS A 1 89 ? 3.716 6.107 -8.333 1.00 98.44 89 LYS A C 1
ATOM 688 O O . LYS A 1 89 ? 3.587 4.965 -8.757 1.00 98.44 89 LYS A O 1
ATOM 693 N N . LEU A 1 90 ? 2.768 6.724 -7.634 1.00 98.69 90 LEU A N 1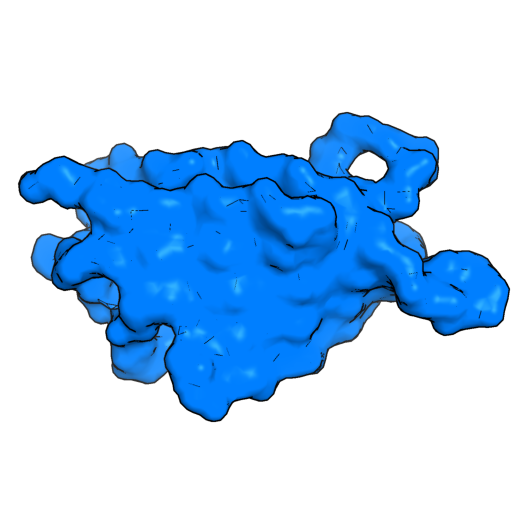
ATOM 694 C CA . LEU A 1 90 ? 1.561 6.031 -7.184 1.00 98.69 90 LEU A CA 1
ATOM 695 C C . LEU A 1 90 ? 0.291 6.514 -7.880 1.00 98.69 90 LEU A C 1
ATOM 697 O O . LEU A 1 90 ? 0.133 7.695 -8.193 1.00 98.69 90 LEU A O 1
ATOM 701 N N . LYS A 1 91 ? -0.647 5.584 -8.039 1.00 98.38 91 LYS A N 1
ATOM 702 C CA . LYS A 1 91 ? -2.070 5.830 -8.297 1.00 98.38 91 LYS A CA 1
ATOM 703 C C . LYS A 1 91 ? -2.894 4.948 -7.364 1.00 98.38 91 LYS A C 1
ATOM 705 O O . LYS A 1 91 ? -2.364 4.060 -6.698 1.00 98.38 91 LYS A O 1
ATOM 710 N N . PHE A 1 92 ? -4.196 5.186 -7.310 1.00 98.38 92 PHE A N 1
ATOM 711 C CA . PHE A 1 92 ? -5.102 4.329 -6.559 1.00 98.38 92 PHE A CA 1
ATOM 712 C C . PHE A 1 92 ? -6.458 4.199 -7.250 1.00 98.38 92 PHE A C 1
ATOM 714 O O . PHE A 1 92 ? -6.858 5.056 -8.038 1.00 98.38 92 PHE A O 1
ATOM 721 N N . GLY A 1 93 ? -7.149 3.109 -6.935 1.00 96.88 93 GLY A N 1
ATOM 722 C CA . GLY A 1 93 ? -8.542 2.854 -7.265 1.00 96.88 93 GLY A CA 1
ATOM 723 C C . GLY A 1 93 ? -9.358 2.655 -5.990 1.00 96.88 93 GLY A C 1
ATOM 724 O O . GLY A 1 93 ? -8.901 2.035 -5.024 1.00 96.88 93 GLY A O 1
ATOM 725 N N . GLY A 1 94 ? -10.579 3.179 -6.003 1.00 93.06 94 GLY A N 1
ATOM 726 C CA . GLY A 1 94 ? -11.500 3.127 -4.875 1.00 93.06 94 GLY A CA 1
ATOM 727 C C . GLY A 1 94 ? -11.371 4.329 -3.932 1.00 93.06 94 GLY A C 1
ATOM 728 O O . GLY A 1 94 ? -10.800 5.353 -4.312 1.00 93.06 94 GLY A O 1
ATOM 729 N N . PRO A 1 95 ? -11.920 4.228 -2.710 1.00 94.31 95 PRO A N 1
ATOM 730 C CA . PRO A 1 95 ? -12.564 3.040 -2.142 1.00 94.31 95 PRO A CA 1
ATOM 731 C C . PRO A 1 95 ? -13.838 2.628 -2.894 1.00 94.31 95 PRO A C 1
ATOM 733 O O . PRO A 1 95 ? -14.606 3.475 -3.346 1.00 94.31 95 PRO A O 1
ATOM 736 N N . TYR A 1 96 ? -14.065 1.320 -3.019 1.00 95.00 96 TYR A N 1
ATOM 737 C CA . TYR A 1 96 ? -15.262 0.748 -3.636 1.00 95.00 96 TYR A CA 1
ATOM 738 C C . TYR A 1 96 ? -16.054 -0.086 -2.633 1.00 95.00 96 TYR A C 1
ATOM 740 O O . TYR A 1 96 ? -15.471 -0.864 -1.876 1.00 95.00 96 TYR A O 1
ATOM 748 N N . ASP A 1 97 ? -17.380 0.023 -2.706 1.00 94.19 97 ASP A N 1
ATOM 749 C CA . ASP A 1 97 ? -18.327 -0.854 -2.021 1.00 94.19 97 ASP A CA 1
ATOM 750 C C . ASP A 1 97 ? -19.055 -1.723 -3.059 1.00 94.19 97 ASP A C 1
ATOM 752 O O . ASP A 1 97 ? -19.720 -1.213 -3.962 1.00 94.19 97 ASP A O 1
ATOM 756 N N . ILE A 1 98 ? -18.947 -3.044 -2.922 1.00 93.81 98 ILE A N 1
ATOM 757 C CA . ILE A 1 98 ? -19.644 -4.045 -3.738 1.00 93.81 98 ILE A CA 1
ATOM 758 C C . ILE A 1 98 ? -20.544 -4.849 -2.796 1.00 93.81 98 ILE A C 1
ATOM 760 O O . ILE A 1 98 ? -20.158 -5.875 -2.228 1.00 93.81 98 ILE A O 1
ATOM 764 N N . GLY A 1 99 ? -21.749 -4.334 -2.555 1.00 92.81 99 GLY A N 1
ATOM 765 C CA . GLY A 1 99 ? -22.596 -4.827 -1.470 1.00 92.8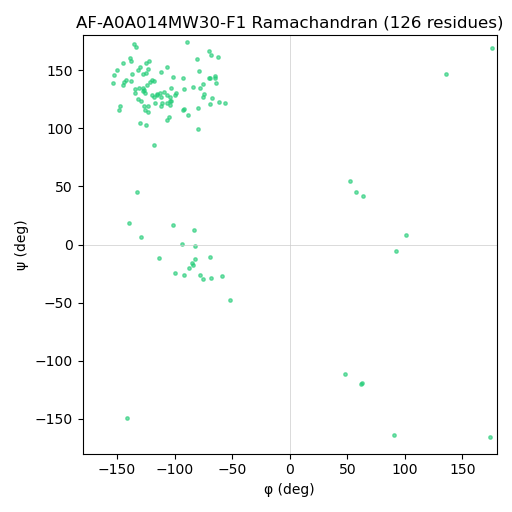1 99 GLY A CA 1
ATOM 766 C C . GLY A 1 99 ? -21.905 -4.619 -0.120 1.00 92.81 99 GLY A C 1
ATOM 767 O O . GLY A 1 99 ? -21.589 -3.491 0.243 1.00 92.81 99 GLY A O 1
ATOM 768 N N . ARG A 1 100 ? -21.655 -5.709 0.619 1.00 94.06 100 ARG A N 1
ATOM 769 C CA . ARG A 1 100 ? -20.896 -5.670 1.884 1.00 94.06 100 ARG A CA 1
ATOM 770 C C . ARG A 1 100 ? -19.386 -5.733 1.697 1.00 94.06 100 ARG A C 1
ATOM 772 O O . ARG A 1 100 ? -18.662 -5.495 2.655 1.00 94.06 100 ARG A O 1
ATOM 779 N N . TYR A 1 101 ? -18.906 -6.128 0.523 1.00 96.12 101 TYR A N 1
ATOM 780 C CA . TYR A 1 101 ? -17.477 -6.217 0.255 1.00 96.12 101 TYR A CA 1
ATOM 781 C C . TYR A 1 101 ? -16.908 -4.823 -0.005 1.00 96.12 101 TYR A C 1
ATOM 783 O O . TYR A 1 101 ? -17.500 -4.042 -0.747 1.00 96.12 101 TYR A O 1
ATOM 791 N N . LYS A 1 102 ? -15.763 -4.521 0.600 1.00 96.50 102 LYS A N 1
ATOM 792 C CA . LYS A 1 102 ? -15.070 -3.239 0.473 1.00 96.50 102 LYS A CA 1
ATOM 793 C C . LYS A 1 102 ? -13.674 -3.473 -0.072 1.00 96.50 102 LYS A C 1
ATOM 795 O O . LYS A 1 102 ? -13.012 -4.427 0.338 1.00 96.50 102 LYS A O 1
ATOM 800 N N . THR A 1 103 ? -13.203 -2.609 -0.967 1.00 97.44 103 THR A N 1
ATOM 801 C CA . THR A 1 103 ? -11.840 -2.729 -1.494 1.00 97.44 103 THR A CA 1
ATOM 802 C C . THR A 1 103 ? -11.214 -1.399 -1.896 1.00 97.44 103 THR A C 1
ATOM 804 O O . THR A 1 103 ? -11.899 -0.445 -2.265 1.00 97.44 103 THR A O 1
ATOM 807 N N . ILE A 1 104 ? -9.890 -1.355 -1.783 1.00 98.06 104 ILE A N 1
ATOM 808 C CA . ILE A 1 104 ? -9.007 -0.262 -2.170 1.00 98.06 104 ILE A CA 1
ATOM 809 C C . ILE A 1 104 ? -7.799 -0.904 -2.844 1.00 98.06 104 ILE A C 1
ATOM 811 O O . ILE A 1 104 ? -7.289 -1.921 -2.366 1.00 98.06 104 ILE A O 1
ATOM 815 N N . THR A 1 105 ? -7.305 -0.290 -3.910 1.00 98.50 105 THR A N 1
ATOM 816 C CA . THR A 1 105 ? -6.066 -0.726 -4.551 1.00 98.50 105 THR A CA 1
ATOM 817 C C . THR A 1 105 ? -5.156 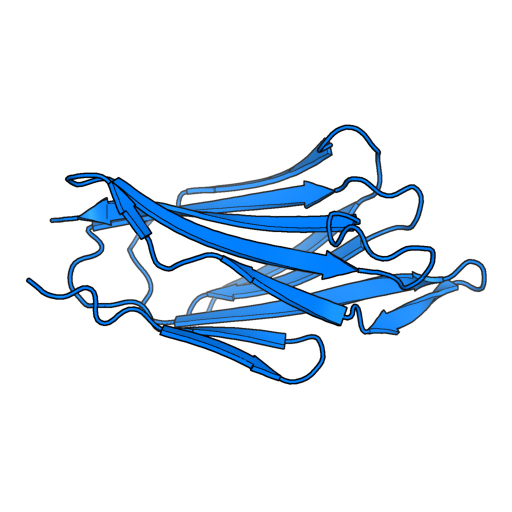0.473 -4.723 1.00 98.50 105 THR A C 1
ATOM 819 O O . THR A 1 105 ? -5.547 1.458 -5.341 1.00 98.50 105 THR A O 1
ATOM 822 N N . VAL A 1 106 ? -3.945 0.397 -4.187 1.00 98.75 106 VAL A N 1
ATOM 823 C CA . VAL A 1 106 ? -2.858 1.331 -4.490 1.00 98.75 106 VAL A CA 1
ATOM 824 C C . VAL A 1 106 ? -1.914 0.626 -5.444 1.00 98.75 106 VAL A C 1
ATOM 826 O O . VAL A 1 106 ? -1.578 -0.538 -5.240 1.00 98.75 106 VAL A O 1
ATOM 829 N N . VAL A 1 107 ? -1.496 1.325 -6.486 1.00 98.69 107 VAL A N 1
ATOM 830 C CA . VAL A 1 107 ? -0.602 0.783 -7.498 1.00 98.69 107 VAL A CA 1
ATOM 831 C C . VAL A 1 107 ? 0.601 1.687 -7.703 1.00 98.69 107 VAL A C 1
ATOM 833 O O . VAL A 1 107 ? 0.491 2.910 -7.574 1.00 98.69 107 VAL A O 1
ATOM 836 N N . ALA A 1 108 ? 1.743 1.080 -8.006 1.00 98.62 108 ALA A N 1
ATOM 837 C CA . ALA A 1 108 ? 3.030 1.743 -8.097 1.00 98.62 108 ALA A CA 1
ATOM 838 C C . ALA A 1 108 ? 3.699 1.500 -9.454 1.00 98.62 108 ALA A C 1
ATOM 840 O O . ALA A 1 108 ? 3.542 0.432 -10.034 1.00 98.62 108 ALA A O 1
ATOM 841 N N . GLU A 1 109 ? 4.454 2.499 -9.904 1.00 98.06 109 GLU A N 1
ATOM 842 C CA . GLU A 1 109 ? 5.219 2.532 -11.153 1.00 98.06 109 GLU A CA 1
ATOM 843 C C . GLU A 1 109 ? 6.675 2.921 -10.857 1.00 98.06 109 GLU A C 1
ATOM 845 O O . GLU A 1 109 ? 6.931 3.896 -10.134 1.00 98.06 109 GLU A O 1
ATOM 850 N N . ASN A 1 110 ? 7.623 2.173 -11.412 1.00 95.38 110 ASN A N 1
ATOM 851 C CA . ASN A 1 110 ? 9.061 2.344 -11.252 1.00 95.38 110 ASN A CA 1
ATOM 852 C C . ASN A 1 110 ? 9.633 3.333 -12.294 1.00 95.38 110 ASN A C 1
ATOM 854 O O . ASN A 1 110 ? 10.651 3.985 -12.043 1.00 95.38 110 ASN A O 1
ATOM 858 N N . GLY A 1 111 ? 8.912 3.553 -13.397 1.00 92.06 111 GLY A N 1
ATOM 859 C CA . GLY A 1 111 ? 9.212 4.537 -14.429 1.00 92.06 111 GLY A CA 1
ATOM 860 C C . GLY A 1 111 ? 9.859 3.970 -15.688 1.00 92.06 111 GLY A C 1
ATOM 861 O O . GLY A 1 111 ? 10.287 4.774 -16.522 1.00 92.06 111 GLY A O 1
ATOM 862 N N . ASP A 1 112 ? 9.947 2.648 -15.830 1.00 89.88 112 ASP A N 1
ATOM 863 C CA . ASP A 1 112 ? 10.304 1.990 -17.087 1.00 89.88 112 ASP A CA 1
ATOM 864 C C . ASP A 1 112 ? 9.124 1.934 -18.070 1.00 89.88 112 ASP A C 1
ATOM 866 O O . ASP A 1 112 ? 9.361 1.996 -19.282 1.00 89.88 112 ASP A O 1
ATOM 870 N N . ASP A 1 113 ? 7.878 1.950 -17.580 1.00 93.00 113 ASP A N 1
ATOM 871 C CA . ASP A 1 113 ? 6.688 2.198 -18.390 1.00 93.00 113 ASP A CA 1
ATOM 872 C C . ASP A 1 113 ? 5.609 3.072 -17.688 1.00 93.00 113 ASP A C 1
ATOM 874 O O . ASP A 1 113 ? 5.933 4.071 -17.031 1.00 93.00 113 ASP A O 1
ATOM 878 N N . ILE A 1 114 ? 4.324 2.853 -17.999 1.00 94.62 114 ILE A N 1
ATOM 879 C CA . ILE A 1 114 ? 3.184 3.657 -17.526 1.00 94.62 114 ILE A CA 1
ATOM 880 C C . ILE A 1 114 ? 1.961 2.806 -17.150 1.00 94.62 114 ILE A C 1
ATOM 882 O O . ILE A 1 114 ? 0.841 3.339 -17.118 1.00 94.62 114 ILE A O 1
ATOM 886 N N . ASP A 1 115 ? 2.128 1.505 -16.924 1.00 95.06 115 ASP A N 1
ATOM 887 C CA . ASP A 1 115 ? 1.020 0.600 -16.628 1.00 95.06 115 ASP A CA 1
ATOM 888 C C . ASP A 1 115 ? 0.628 0.588 -15.140 1.00 95.06 115 ASP A C 1
ATOM 890 O O . ASP A 1 115 ? -0.516 0.247 -14.814 1.00 95.06 115 ASP A O 1
ATOM 894 N N . TYR A 1 116 ? 1.519 1.078 -14.263 1.00 97.25 116 TYR A N 1
ATOM 895 C CA . TYR A 1 116 ? 1.342 1.125 -12.816 1.00 97.25 116 TYR A CA 1
ATOM 896 C C . TYR A 1 116 ? 0.965 -0.242 -12.237 1.00 97.25 116 TYR A C 1
ATOM 898 O O . TYR A 1 116 ? -0.055 -0.364 -11.560 1.00 97.25 116 TYR A O 1
ATOM 906 N N . ASN A 1 117 ? 1.738 -1.293 -12.494 1.00 97.44 117 ASN A N 1
ATOM 907 C CA . ASN A 1 117 ? 1.515 -2.588 -11.845 1.00 97.44 117 ASN A CA 1
ATOM 908 C C . ASN A 1 117 ? 2.768 -3.200 -11.204 1.00 97.44 117 ASN A C 1
ATOM 910 O O . ASN A 1 117 ? 2.685 -4.308 -10.663 1.00 97.44 117 ASN A O 1
ATOM 914 N N . ASP A 1 118 ? 3.887 -2.470 -11.179 1.00 98.19 118 ASP A N 1
ATOM 915 C CA . ASP A 1 118 ? 5.144 -2.941 -10.601 1.00 98.19 118 ASP A CA 1
ATOM 916 C C . ASP A 1 118 ? 4.966 -3.469 -9.183 1.00 98.19 118 ASP A C 1
ATOM 918 O O . ASP A 1 118 ? 5.419 -4.572 -8.872 1.00 98.19 118 ASP A O 1
ATOM 922 N N . ALA A 1 119 ? 4.265 -2.699 -8.346 1.00 98.56 119 ALA A N 1
ATOM 923 C CA . ALA A 1 119 ? 3.764 -3.139 -7.054 1.00 98.56 119 ALA A CA 1
ATOM 924 C C . ALA A 1 119 ? 2.285 -2.775 -6.908 1.00 98.56 119 ALA A C 1
ATOM 926 O O . ALA A 1 119 ? 1.865 -1.652 -7.186 1.00 98.56 119 ALA A O 1
ATOM 927 N N . ILE A 1 120 ? 1.498 -3.728 -6.424 1.00 98.81 120 ILE A N 1
ATOM 928 C CA . ILE A 1 120 ? 0.060 -3.590 -6.213 1.00 98.81 120 ILE A CA 1
ATOM 929 C C . ILE A 1 120 ? -0.212 -3.887 -4.745 1.00 98.81 120 ILE A C 1
ATOM 931 O O . ILE A 1 120 ? 0.046 -4.996 -4.282 1.00 98.81 120 ILE A O 1
ATOM 935 N N . PHE A 1 121 ? -0.753 -2.913 -4.022 1.00 98.81 121 PHE A N 1
ATOM 936 C CA . PHE A 1 121 ? -1.219 -3.073 -2.654 1.00 98.81 121 PHE A CA 1
ATOM 937 C C . PHE A 1 121 ? -2.746 -3.073 -2.626 1.00 98.81 121 PHE A C 1
ATOM 939 O O . PHE A 1 121 ? -3.400 -2.048 -2.822 1.00 98.81 121 PHE A O 1
ATOM 946 N N . GLU A 1 122 ? -3.316 -4.247 -2.393 1.00 98.62 122 GLU A N 1
ATOM 947 C CA . GLU A 1 122 ? -4.750 -4.455 -2.263 1.00 98.62 122 GLU A CA 1
ATOM 948 C C . GLU A 1 122 ? -5.135 -4.503 -0.789 1.00 98.62 122 GLU A C 1
ATOM 950 O O . GLU A 1 122 ? -4.570 -5.266 -0.000 1.00 98.62 122 GLU A O 1
ATOM 955 N N . ILE A 1 123 ? -6.154 -3.725 -0.440 1.00 98.50 123 ILE A N 1
ATOM 956 C CA . ILE A 1 123 ? -6.868 -3.856 0.822 1.00 98.50 123 ILE A CA 1
ATOM 957 C C . ILE A 1 123 ? -8.292 -4.273 0.498 1.00 98.50 123 ILE A C 1
ATOM 959 O O . ILE A 1 123 ? -8.968 -3.665 -0.335 1.00 98.50 123 ILE A O 1
ATOM 963 N N . SER A 1 124 ? -8.758 -5.322 1.157 1.00 98.06 124 SER A N 1
ATOM 964 C CA . SER A 1 124 ? -10.111 -5.839 0.981 1.00 98.06 124 SER A CA 1
ATOM 965 C C . SER A 1 124 ? -10.734 -6.227 2.309 1.00 98.06 124 SER A C 1
ATOM 967 O O . SER A 1 124 ? -10.034 -6.383 3.304 1.00 98.06 124 SER A O 1
ATOM 969 N N . GLY A 1 125 ? -12.054 -6.331 2.364 1.00 96.88 125 GLY A N 1
ATOM 970 C CA . GLY A 1 125 ? -12.743 -6.637 3.607 1.00 96.88 125 GLY A CA 1
ATOM 971 C C . GLY A 1 125 ? -14.251 -6.566 3.485 1.00 96.88 125 GLY A C 1
ATOM 972 O O . GLY A 1 125 ? -14.799 -6.519 2.384 1.00 96.88 125 GLY A O 1
ATOM 973 N N . HIS A 1 126 ? -14.921 -6.536 4.633 1.00 94.75 126 HIS A N 1
ATOM 974 C CA . HIS A 1 126 ? -16.376 -6.475 4.705 1.00 94.75 126 HIS A CA 1
ATOM 975 C C . HIS A 1 126 ? -16.862 -5.376 5.650 1.00 94.75 126 HIS A C 1
ATOM 977 O O . HIS A 1 126 ? -16.165 -5.004 6.599 1.00 94.75 126 HIS A O 1
ATOM 983 N N . SER A 1 127 ? -18.062 -4.859 5.377 1.00 92.00 127 SER A N 1
ATOM 984 C CA . SER A 1 127 ? -18.796 -4.000 6.305 1.00 92.00 127 SER A CA 1
ATOM 985 C C . SER A 1 127 ? -19.265 -4.772 7.541 1.00 92.00 127 SER A C 1
ATOM 987 O O . SER A 1 127 ? -19.345 -6.004 7.522 1.00 92.00 127 SER A O 1
ATOM 989 N N . LYS A 1 128 ? -19.633 -4.032 8.588 1.00 84.88 128 LYS A N 1
ATOM 990 C CA . LYS A 1 128 ? -20.394 -4.551 9.732 1.00 84.88 128 LYS A CA 1
ATOM 991 C C . LYS A 1 128 ? -21.826 -4.961 9.342 1.00 84.88 128 LYS A C 1
ATOM 993 O O . LYS A 1 128 ? -22.304 -4.615 8.230 1.00 84.88 128 LYS A O 1
#

Organism: NCBI:txid568076

Nearest PDB structures (foldseek):
  2boi-assembly1_A  TM=7.979E-01  e=1.464E-07  Chromobacterium violaceum
  2xr4-assembly1_B  TM=6.878E-01  e=2.716E-05  Burkholderia cenocepacia J2315
  8u5b-assembly1_B  TM=3.221E-01  e=1.334E+00  Clostridium perfringens

Sequence (128 aa):
MANDTSVQVTGNVAEINFGNDWAQQHLKVKTNSKSVQNVQIKVDDQEFQVSGSGERHNLIFDRQLDTPCKKISATFTYQAANGDKLASKLKFGGPYDIGRYKTITVVAENGDDIDYNDAIFEISGHSK

Radius of gyration: 14.26 Å; Cα contacts (8 Å, |Δi|>4): 343; chains: 1; bounding box: 47×25×34 Å

InterPro domains:
  IPR010907 Calcium-mediated lectin [PF07472] (23-126)
  IPR036684 Calcium-mediated lectin superfamily [G3DSA:2.60.120.400] (21-126)

Solvent-accessible surface area (backbone atoms only — not comparable to full-atom values): 6775 Å² total; per-residue (Å²): 131,84,80,67,45,49,76,47,74,60,73,33,32,40,41,36,42,49,34,91,51,55,58,38,41,35,42,34,33,27,16,42,20,87,50,39,32,34,40,41,39,34,47,75,95,44,78,45,84,39,65,46,55,30,58,86,59,34,76,60,43,78,46,74,51,96,62,60,66,56,41,38,42,37,39,38,30,30,39,46,96,90,66,49,80,41,73,19,49,62,53,73,48,69,77,42,76,60,84,56,39,34,38,36,36,41,25,21,28,82,67,92,73,87,82,42,46,34,33,34,40,38,40,34,36,32,48,112